Protein AF-A0A9P0K2H8-F1 (afdb_monomer_lite)

Sequence (167 aa):
MRRAATFCAGLAFNQGEPAIALEILTSAKNQNYTTVRNLKVAALAEVGRVENAIPVLKNILSEDIAGPNKHTFNKEVIERVKNAITELDNAEIALEFNRIEQQLQNEGHIIDSTLDEQLCSEIQKPPIMNNRQGQMTRFRRPQQFQTRRFPSKGYGSRERPGLDELV

Organism: Acanthoscelides obtectus (NCBI:txid200917)

InterPro domains:
  IPR034629 Pentatricopeptide repeat-containing protein 2, mitochondrial [PTHR14700] (1-144)

Radius of gyration: 25.83 Å; chains: 1; bounding box: 76×51×43 Å

Structure (mmCIF, N/CA/C/O backbone):
data_AF-A0A9P0K2H8-F1
#
_entry.id   AF-A0A9P0K2H8-F1
#
loop_
_atom_site.group_PDB
_atom_site.id
_atom_site.type_symbol
_atom_site.label_atom_id
_atom_site.label_alt_id
_atom_site.label_comp_id
_atom_site.label_asym_id
_atom_site.label_entity_id
_atom_site.label_seq_id
_atom_site.pdbx_PDB_ins_code
_atom_site.Cartn_x
_atom_site.Cartn_y
_atom_site.Cartn_z
_atom_site.occupancy
_atom_site.B_iso_or_equiv
_atom_site.auth_seq_id
_atom_site.auth_comp_id
_atom_site.auth_asym_id
_atom_site.auth_atom_id
_atom_site.pdbx_PDB_model_num
ATOM 1 N N . MET A 1 1 ? 16.201 -7.721 -8.486 1.00 74.50 1 MET A N 1
ATOM 2 C CA . MET A 1 1 ? 15.348 -8.452 -7.521 1.00 74.50 1 MET A CA 1
ATOM 3 C C . MET A 1 1 ? 14.146 -7.665 -7.007 1.00 74.50 1 MET A C 1
ATOM 5 O O . MET A 1 1 ? 13.087 -8.266 -6.957 1.00 74.50 1 MET A O 1
ATOM 9 N N . ARG A 1 2 ? 14.240 -6.356 -6.690 1.00 87.19 2 ARG A N 1
ATOM 10 C CA . ARG A 1 2 ? 13.088 -5.555 -6.204 1.00 87.19 2 ARG A CA 1
ATOM 11 C C . ARG A 1 2 ? 11.796 -5.771 -7.009 1.00 87.19 2 ARG A C 1
ATOM 13 O O . ARG A 1 2 ? 10.823 -6.223 -6.434 1.00 87.19 2 ARG A O 1
ATOM 20 N N . ARG A 1 3 ? 11.798 -5.464 -8.318 1.00 88.88 3 ARG A N 1
ATOM 21 C CA . ARG A 1 3 ? 10.601 -5.560 -9.184 1.00 88.88 3 ARG A CA 1
ATOM 22 C C . ARG A 1 3 ? 9.957 -6.948 -9.133 1.00 88.88 3 ARG A C 1
ATOM 24 O O . ARG A 1 3 ? 8.758 -7.023 -8.934 1.00 88.88 3 ARG A O 1
ATOM 31 N N . ALA A 1 4 ? 10.751 -8.014 -9.243 1.00 91.31 4 ALA A N 1
ATOM 32 C CA . ALA A 1 4 ? 10.249 -9.386 -9.194 1.00 91.31 4 ALA A CA 1
ATOM 33 C C . ALA A 1 4 ? 9.591 -9.722 -7.845 1.00 91.31 4 ALA A C 1
ATOM 35 O O . ALA A 1 4 ? 8.492 -10.260 -7.825 1.00 91.31 4 ALA A O 1
ATOM 36 N N . ALA A 1 5 ? 10.224 -9.349 -6.726 1.00 93.25 5 ALA A N 1
ATOM 37 C CA . ALA A 1 5 ? 9.663 -9.582 -5.395 1.00 93.25 5 ALA A CA 1
ATOM 38 C C . ALA A 1 5 ? 8.367 -8.787 -5.170 1.00 93.25 5 ALA A C 1
ATOM 40 O O . ALA A 1 5 ? 7.384 -9.343 -4.699 1.00 93.25 5 ALA A O 1
ATOM 41 N N . THR A 1 6 ? 8.337 -7.505 -5.554 1.00 94.00 6 THR A N 1
ATOM 42 C CA . THR A 1 6 ? 7.125 -6.679 -5.427 1.00 94.00 6 THR A CA 1
ATOM 43 C C . THR A 1 6 ? 6.004 -7.171 -6.338 1.00 94.00 6 THR A C 1
ATOM 45 O O . THR A 1 6 ? 4.854 -7.157 -5.929 1.00 94.00 6 THR A O 1
ATOM 48 N N . PHE A 1 7 ? 6.326 -7.633 -7.547 1.00 95.00 7 PHE A N 1
ATOM 49 C CA . PHE A 1 7 ? 5.334 -8.198 -8.459 1.00 95.00 7 PHE A CA 1
ATOM 50 C C . PHE A 1 7 ? 4.754 -9.508 -7.914 1.00 95.00 7 PHE A C 1
ATOM 52 O O . PHE A 1 7 ? 3.544 -9.682 -7.900 1.00 95.00 7 PHE A O 1
ATOM 59 N N . CYS A 1 8 ? 5.602 -10.394 -7.384 1.00 95.38 8 CYS A N 1
ATOM 60 C CA . CYS A 1 8 ? 5.162 -11.621 -6.718 1.00 95.38 8 CYS A CA 1
ATOM 61 C C . CYS A 1 8 ? 4.270 -11.327 -5.501 1.00 95.38 8 CYS A C 1
ATOM 63 O O . CYS A 1 8 ? 3.216 -11.939 -5.359 1.00 95.38 8 CYS A O 1
ATOM 65 N N . ALA A 1 9 ? 4.641 -10.344 -4.676 1.00 96.31 9 ALA A N 1
ATOM 66 C CA . ALA A 1 9 ? 3.791 -9.881 -3.583 1.00 96.31 9 ALA A CA 1
ATOM 67 C C . ALA A 1 9 ? 2.460 -9.302 -4.091 1.00 96.31 9 ALA A C 1
ATOM 69 O O . ALA A 1 9 ? 1.424 -9.559 -3.490 1.00 96.31 9 ALA A O 1
ATOM 70 N N . GLY A 1 10 ? 2.471 -8.557 -5.202 1.00 95.81 10 GLY A N 1
ATOM 71 C CA . GLY A 1 10 ? 1.261 -8.008 -5.817 1.00 95.81 10 GLY A CA 1
ATOM 72 C C . GLY A 1 10 ? 0.315 -9.103 -6.306 1.00 95.81 10 GLY A C 1
ATOM 73 O O . GLY A 1 10 ? -0.883 -9.029 -6.067 1.00 95.81 10 GLY A O 1
ATOM 74 N N . LEU A 1 11 ? 0.853 -10.176 -6.895 1.00 96.38 11 LEU A N 1
ATOM 75 C CA . LEU A 1 11 ? 0.061 -11.351 -7.267 1.00 96.38 11 LEU A CA 1
ATOM 76 C C . LEU A 1 11 ? -0.570 -12.031 -6.048 1.00 96.38 11 LEU A C 1
ATOM 78 O O . LEU A 1 11 ? -1.751 -12.356 -6.096 1.00 96.38 11 LEU A O 1
ATOM 82 N N . ALA A 1 12 ? 0.190 -12.227 -4.966 1.00 96.44 12 ALA A N 1
ATOM 83 C CA . ALA A 1 12 ? -0.339 -12.818 -3.734 1.00 96.44 12 ALA A CA 1
ATOM 84 C C . ALA A 1 12 ? -1.449 -11.944 -3.127 1.00 96.44 12 ALA A C 1
ATOM 86 O O . ALA A 1 12 ? -2.510 -12.440 -2.759 1.00 96.44 12 ALA A O 1
ATOM 87 N N . PHE A 1 13 ? -1.235 -10.627 -3.106 1.00 96.25 13 PHE A N 1
ATOM 88 C CA . PHE A 1 13 ? -2.225 -9.656 -2.656 1.00 96.25 13 PHE A CA 1
ATOM 89 C C . PHE A 1 13 ? -3.511 -9.720 -3.498 1.00 96.25 13 PHE A C 1
ATOM 91 O O . PHE A 1 13 ? -4.600 -9.828 -2.941 1.00 96.25 13 PHE A O 1
ATOM 98 N N . ASN A 1 14 ? -3.395 -9.762 -4.829 1.00 95.06 14 ASN A N 1
ATOM 99 C CA . ASN A 1 14 ? -4.542 -9.867 -5.740 1.00 95.06 14 ASN A CA 1
ATOM 100 C C . ASN A 1 14 ? -5.271 -11.222 -5.656 1.00 95.06 14 ASN A C 1
ATOM 102 O O . ASN A 1 14 ? -6.434 -11.312 -6.038 1.00 95.06 14 ASN A O 1
ATOM 106 N N . GLN A 1 15 ? -4.619 -12.270 -5.147 1.00 96.44 15 GLN A N 1
ATOM 107 C CA . GLN A 1 15 ? -5.233 -13.578 -4.886 1.00 96.44 15 GLN A CA 1
ATOM 108 C C . GLN A 1 15 ? -5.958 -13.650 -3.531 1.00 96.44 15 GLN A C 1
ATOM 110 O O . GLN A 1 15 ? -6.485 -14.703 -3.189 1.00 96.44 15 GLN A O 1
ATOM 115 N N . GLY A 1 16 ? -6.007 -12.550 -2.771 1.00 95.25 16 GLY A N 1
ATOM 116 C CA . GLY A 1 16 ? -6.636 -12.520 -1.450 1.00 95.25 16 GLY A CA 1
ATOM 117 C C . GLY A 1 16 ? -5.737 -13.036 -0.326 1.00 95.25 16 GLY A C 1
ATOM 118 O O . GLY A 1 16 ? -6.232 -13.323 0.757 1.00 95.25 16 GLY A O 1
ATOM 119 N N . GLU A 1 17 ? -4.420 -13.111 -0.550 1.00 97.06 17 GLU A N 1
ATOM 120 C CA . GLU A 1 17 ? -3.427 -13.549 0.441 1.00 97.06 17 GLU A CA 1
ATOM 121 C C . GLU A 1 17 ? -2.503 -12.387 0.876 1.00 97.06 17 GLU A C 1
ATOM 123 O O . GLU A 1 17 ? -1.281 -12.412 0.654 1.00 97.06 17 GLU A O 1
ATOM 128 N N . PRO A 1 18 ? -3.043 -11.323 1.509 1.00 96.25 18 PRO A N 1
ATOM 129 C CA . PRO A 1 18 ? -2.274 -10.129 1.860 1.00 96.25 18 PRO A CA 1
ATOM 130 C C . PRO A 1 18 ? -1.215 -10.398 2.941 1.00 96.25 18 PRO A C 1
ATOM 132 O O . PRO A 1 18 ? -0.187 -9.721 2.977 1.00 96.25 18 PRO A O 1
ATOM 135 N N . ALA A 1 19 ? -1.406 -11.418 3.786 1.00 96.12 19 ALA A N 1
ATOM 136 C CA . ALA A 1 19 ? -0.413 -11.833 4.776 1.00 96.12 19 ALA A CA 1
ATOM 137 C C . ALA A 1 19 ? 0.863 -12.376 4.110 1.00 96.12 19 ALA A C 1
ATOM 139 O O . ALA A 1 19 ? 1.970 -11.984 4.476 1.00 96.12 19 ALA A O 1
ATOM 140 N N . ILE A 1 20 ? 0.716 -13.211 3.074 1.00 96.69 20 ILE A N 1
ATOM 141 C CA . ILE A 1 20 ? 1.847 -13.739 2.298 1.00 96.69 20 ILE A CA 1
ATOM 142 C C . ILE A 1 20 ? 2.553 -12.603 1.555 1.00 96.69 20 ILE A C 1
ATOM 144 O O . ILE A 1 20 ? 3.784 -12.529 1.552 1.00 96.69 20 ILE A O 1
ATOM 148 N N . ALA A 1 21 ? 1.785 -11.680 0.964 1.00 96.50 21 ALA A N 1
ATOM 149 C CA . ALA A 1 21 ? 2.346 -10.493 0.329 1.00 96.50 21 ALA A CA 1
ATOM 150 C C . ALA A 1 21 ? 3.228 -9.702 1.308 1.00 96.50 21 ALA A C 1
ATOM 152 O O . ALA A 1 21 ? 4.336 -9.296 0.954 1.00 96.50 21 ALA A O 1
ATOM 153 N N . LEU A 1 22 ? 2.780 -9.536 2.554 1.00 95.44 22 LEU A N 1
ATOM 154 C CA . LEU A 1 22 ? 3.525 -8.823 3.583 1.00 95.44 22 LEU A CA 1
ATOM 155 C C . LEU A 1 22 ? 4.850 -9.516 3.937 1.00 95.44 22 LEU A C 1
ATOM 157 O O . LEU A 1 22 ? 5.866 -8.828 4.013 1.00 95.44 22 LEU A O 1
ATOM 161 N N . GLU A 1 23 ? 4.877 -10.845 4.061 1.00 95.12 23 GLU A N 1
ATOM 162 C CA . GLU A 1 23 ? 6.105 -11.624 4.313 1.00 95.12 23 GLU A CA 1
ATOM 163 C C . GLU A 1 23 ? 7.131 -11.518 3.170 1.00 95.12 23 GLU A C 1
ATOM 165 O O . GLU A 1 23 ? 8.344 -11.373 3.379 1.00 95.12 23 GLU A O 1
ATOM 170 N N . ILE A 1 24 ? 6.651 -11.531 1.924 1.00 94.56 24 ILE A N 1
ATOM 171 C CA . ILE A 1 24 ? 7.508 -11.309 0.753 1.00 94.56 24 ILE A CA 1
ATOM 172 C C . ILE A 1 24 ? 8.075 -9.886 0.793 1.00 94.56 24 ILE A C 1
ATOM 174 O O . ILE A 1 24 ? 9.264 -9.668 0.531 1.00 94.56 24 ILE A O 1
ATOM 178 N N . LEU A 1 25 ? 7.230 -8.906 1.122 1.00 93.62 25 LEU A N 1
ATOM 179 C CA . LEU A 1 25 ? 7.626 -7.508 1.166 1.00 93.62 25 LEU A CA 1
ATOM 180 C C . LEU A 1 25 ? 8.621 -7.228 2.280 1.00 93.62 25 LEU A C 1
ATOM 182 O O . LEU A 1 25 ? 9.600 -6.551 1.995 1.00 93.62 25 LEU A O 1
ATOM 186 N N . THR A 1 26 ? 8.448 -7.744 3.498 1.00 90.31 26 THR A N 1
ATOM 187 C CA . THR A 1 26 ? 9.386 -7.544 4.624 1.00 90.31 26 THR A CA 1
ATOM 188 C C . THR A 1 26 ? 10.773 -8.117 4.333 1.00 90.31 26 THR A C 1
ATOM 190 O O . THR A 1 26 ? 11.777 -7.531 4.739 1.00 90.31 26 THR A O 1
ATOM 193 N N . SER A 1 27 ? 10.848 -9.184 3.538 1.00 89.50 27 SER A N 1
ATOM 194 C CA . SER A 1 27 ? 12.104 -9.796 3.089 1.00 89.50 27 SER A CA 1
ATOM 195 C C . SER A 1 27 ? 12.846 -8.979 2.014 1.00 89.50 27 SER A C 1
ATOM 197 O O . SER A 1 27 ? 14.016 -9.239 1.709 1.00 89.50 27 SER A O 1
ATOM 199 N N . ALA A 1 28 ? 12.205 -7.972 1.408 1.00 87.81 28 ALA A N 1
ATOM 200 C CA . ALA A 1 28 ? 12.824 -7.150 0.374 1.00 87.81 28 ALA A CA 1
ATOM 201 C C . ALA A 1 28 ? 13.831 -6.140 0.962 1.00 87.81 28 ALA A C 1
ATOM 203 O O . ALA A 1 28 ? 13.532 -5.381 1.877 1.00 87.81 28 ALA A O 1
ATOM 204 N N . LYS A 1 29 ? 15.022 -6.018 0.360 1.00 85.12 29 LYS A N 1
ATOM 205 C CA . LYS A 1 29 ? 16.048 -5.042 0.801 1.00 85.12 29 LYS A CA 1
ATOM 206 C C . LYS A 1 29 ? 15.642 -3.570 0.616 1.00 85.12 29 LYS A C 1
ATOM 208 O O . LYS A 1 29 ? 16.215 -2.682 1.231 1.00 85.12 29 LYS A O 1
ATOM 213 N N . ASN A 1 30 ? 14.667 -3.306 -0.250 1.00 84.06 30 ASN A N 1
ATOM 214 C CA . ASN A 1 30 ? 14.382 -1.983 -0.800 1.00 84.06 30 ASN A CA 1
ATOM 215 C C . ASN A 1 30 ? 12.990 -1.481 -0.369 1.00 84.06 30 ASN A C 1
ATOM 217 O O . ASN A 1 30 ? 12.148 -1.189 -1.219 1.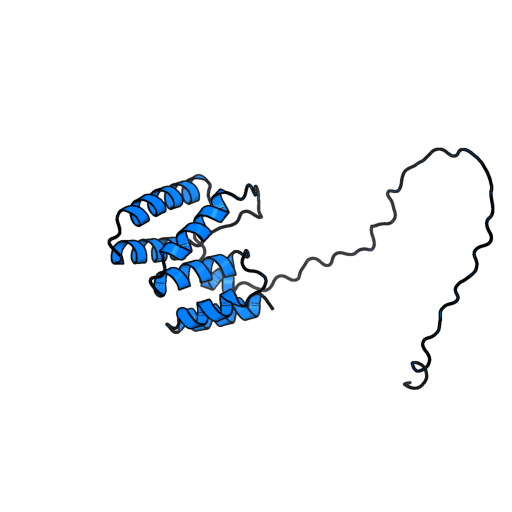00 84.06 30 ASN A O 1
ATOM 221 N N . GLN A 1 31 ? 12.764 -1.392 0.945 1.00 87.25 31 GLN A N 1
ATOM 222 C CA . GLN A 1 31 ? 11.464 -1.074 1.565 1.00 87.25 31 GLN A CA 1
ATOM 223 C C . GLN A 1 31 ? 10.892 0.295 1.162 1.00 87.25 31 GLN A C 1
ATOM 225 O O . GLN A 1 31 ? 9.680 0.460 1.073 1.00 87.25 31 GLN A O 1
ATOM 230 N N . ASN A 1 32 ? 11.759 1.268 0.871 1.00 87.12 32 ASN A N 1
ATOM 231 C CA . ASN A 1 32 ? 11.344 2.661 0.674 1.00 87.12 32 ASN A CA 1
ATOM 232 C C . ASN A 1 32 ? 10.864 2.979 -0.750 1.00 87.12 32 ASN A C 1
ATOM 234 O O . ASN A 1 32 ? 10.373 4.083 -0.990 1.00 87.12 32 ASN A O 1
ATOM 238 N N . TYR A 1 33 ? 10.991 2.045 -1.698 1.00 90.31 33 TYR A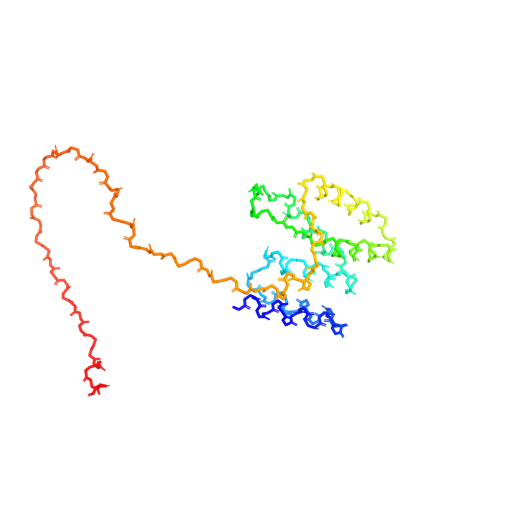 N 1
ATOM 239 C CA . TYR A 1 33 ? 10.515 2.258 -3.067 1.00 90.31 33 TYR A CA 1
ATOM 240 C C . TYR A 1 33 ? 8.997 2.427 -3.095 1.00 90.31 33 TYR A C 1
ATOM 242 O O . TYR A 1 33 ? 8.293 1.649 -2.461 1.00 90.31 33 TYR A O 1
ATOM 250 N N . THR A 1 34 ? 8.502 3.364 -3.908 1.00 91.62 34 THR A N 1
ATOM 251 C CA . THR A 1 34 ? 7.074 3.702 -4.032 1.00 91.62 34 THR A CA 1
ATOM 252 C C . THR A 1 34 ? 6.180 2.467 -4.143 1.00 91.62 34 THR A C 1
ATOM 254 O O . THR A 1 34 ? 5.307 2.281 -3.306 1.00 91.62 34 THR A O 1
ATOM 257 N N . THR A 1 35 ? 6.451 1.556 -5.084 1.00 93.12 35 THR A N 1
ATOM 258 C CA . THR A 1 35 ? 5.626 0.348 -5.281 1.00 93.12 35 THR A CA 1
ATOM 259 C C . THR A 1 35 ? 5.664 -0.616 -4.091 1.00 93.12 35 THR A C 1
ATOM 261 O O . THR A 1 35 ? 4.672 -1.264 -3.790 1.00 93.12 35 THR A O 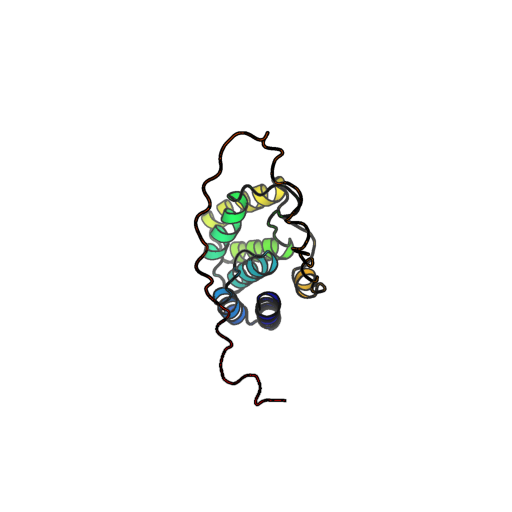1
ATOM 264 N N . VAL A 1 36 ? 6.812 -0.725 -3.411 1.00 94.81 36 VAL A N 1
ATOM 265 C CA . VAL A 1 36 ? 6.979 -1.589 -2.227 1.00 94.81 36 VAL A CA 1
ATOM 266 C C . VAL A 1 36 ? 6.215 -1.002 -1.047 1.00 94.81 36 VAL A C 1
ATOM 268 O O . VAL A 1 36 ? 5.475 -1.714 -0.377 1.00 94.81 36 VAL A O 1
ATOM 271 N N . ARG A 1 37 ? 6.364 0.306 -0.828 1.00 94.31 37 ARG A N 1
ATOM 272 C CA . ARG A 1 37 ? 5.718 1.052 0.250 1.00 94.31 37 ARG A CA 1
ATOM 273 C C . ARG A 1 37 ? 4.196 1.048 0.097 1.00 94.31 37 ARG A C 1
ATOM 275 O O . ARG A 1 37 ? 3.507 0.729 1.058 1.00 94.31 37 ARG A O 1
ATOM 282 N N . ASN A 1 38 ? 3.692 1.330 -1.106 1.00 95.69 38 ASN A N 1
ATOM 283 C CA . ASN A 1 38 ? 2.261 1.301 -1.419 1.00 95.69 38 ASN A CA 1
ATOM 284 C C . ASN A 1 38 ? 1.652 -0.078 -1.172 1.00 95.69 38 ASN A C 1
ATOM 286 O O . ASN A 1 38 ? 0.698 -0.197 -0.410 1.00 95.69 38 ASN A O 1
ATOM 290 N N . LEU A 1 39 ? 2.253 -1.129 -1.739 1.00 96.12 39 LEU A N 1
ATOM 291 C CA . LEU A 1 39 ? 1.746 -2.487 -1.563 1.00 96.12 39 LEU A CA 1
ATOM 292 C C . LEU A 1 39 ? 1.827 -2.947 -0.098 1.00 96.12 39 LEU A C 1
ATOM 294 O O . LEU A 1 39 ? 0.931 -3.632 0.378 1.00 96.12 39 LEU A O 1
ATOM 298 N N . LYS A 1 40 ? 2.859 -2.530 0.646 1.00 95.56 40 LYS A N 1
ATOM 299 C CA . LYS A 1 40 ? 2.984 -2.831 2.079 1.00 95.56 40 LYS A CA 1
ATOM 300 C C . LYS A 1 40 ? 1.876 -2.176 2.898 1.00 95.56 40 LYS A C 1
ATOM 302 O O . LYS A 1 40 ? 1.313 -2.826 3.769 1.00 95.56 40 LYS A O 1
ATOM 307 N N . VAL A 1 41 ? 1.581 -0.905 2.634 1.00 96.50 41 VAL A N 1
ATOM 308 C CA . VAL A 1 41 ? 0.499 -0.175 3.308 1.00 96.50 41 VAL A CA 1
ATOM 309 C C . VAL A 1 41 ? -0.857 -0.803 2.981 1.00 96.50 41 VAL A C 1
ATOM 311 O O . VAL A 1 41 ? -1.638 -1.044 3.897 1.00 96.50 41 VAL A O 1
ATOM 314 N N . ALA A 1 42 ? -1.097 -1.158 1.716 1.00 96.56 42 ALA A N 1
ATOM 315 C CA . ALA A 1 42 ? -2.309 -1.866 1.308 1.00 96.56 42 ALA A CA 1
ATOM 316 C C . ALA A 1 42 ? -2.445 -3.230 2.011 1.00 96.56 42 ALA A C 1
ATOM 318 O O . ALA A 1 42 ? -3.488 -3.526 2.582 1.00 96.56 42 ALA A O 1
ATOM 319 N N . ALA A 1 43 ? -1.374 -4.029 2.055 1.00 96.62 43 ALA A N 1
ATOM 320 C CA . ALA A 1 43 ? -1.357 -5.316 2.755 1.00 96.62 43 ALA A CA 1
ATOM 321 C C . ALA A 1 43 ? -1.582 -5.176 4.267 1.00 96.62 43 ALA A C 1
ATOM 323 O O . ALA A 1 43 ? -2.302 -5.975 4.858 1.00 96.62 43 ALA A O 1
ATOM 324 N N . LEU A 1 44 ? -1.004 -4.154 4.904 1.00 96.06 44 LEU A N 1
ATOM 325 C CA . LEU A 1 44 ? -1.239 -3.870 6.321 1.00 96.06 44 LEU A CA 1
ATOM 326 C C . LEU A 1 44 ? -2.702 -3.528 6.609 1.00 96.06 44 LEU A C 1
ATOM 328 O O . LEU A 1 44 ? -3.211 -3.940 7.651 1.00 96.06 44 LEU A O 1
ATOM 332 N N . ALA A 1 45 ? -3.360 -2.805 5.700 1.00 95.69 45 ALA A N 1
ATOM 333 C CA . ALA A 1 45 ? -4.775 -2.484 5.821 1.00 95.69 45 ALA A CA 1
ATOM 334 C C . ALA A 1 45 ? -5.655 -3.741 5.724 1.00 95.69 45 ALA A C 1
ATOM 336 O O . ALA A 1 45 ? -6.435 -3.990 6.635 1.00 95.69 45 ALA A O 1
ATOM 337 N N . GLU A 1 46 ? -5.456 -4.578 4.701 1.00 94.94 46 GLU A N 1
ATOM 338 C CA . GLU A 1 46 ? -6.248 -5.807 4.488 1.00 94.94 46 GLU A CA 1
ATOM 339 C C . GLU A 1 46 ? -6.061 -6.855 5.602 1.00 94.94 46 GLU A C 1
ATOM 341 O O . GLU A 1 46 ? -6.971 -7.612 5.919 1.00 94.94 46 GLU A O 1
ATOM 346 N N . VAL A 1 47 ? -4.885 -6.909 6.239 1.00 94.62 47 VAL A N 1
ATOM 347 C CA . VAL A 1 47 ? -4.619 -7.822 7.373 1.00 94.62 47 VAL A CA 1
ATOM 348 C C . VAL A 1 47 ? -5.171 -7.263 8.701 1.00 94.62 47 VAL A C 1
ATOM 350 O O . VAL A 1 47 ? -5.043 -7.899 9.747 1.00 94.62 47 VAL A O 1
ATOM 353 N N . GLY A 1 48 ? -5.763 -6.063 8.700 1.00 92.25 48 GLY A N 1
ATOM 354 C CA . GLY A 1 48 ? -6.293 -5.413 9.904 1.00 92.25 48 GLY A CA 1
ATOM 355 C C . GLY A 1 48 ? -5.213 -4.841 10.829 1.00 92.25 48 GLY A C 1
ATOM 356 O O . GLY A 1 48 ? -5.457 -4.584 12.003 1.00 92.25 48 GLY A O 1
ATOM 357 N N . ARG A 1 49 ? -3.992 -4.631 10.324 1.00 93.12 49 ARG A N 1
ATOM 358 C CA . ARG A 1 49 ? -2.849 -4.075 11.074 1.00 93.12 49 ARG A CA 1
ATOM 359 C C . ARG A 1 49 ? -2.598 -2.613 10.709 1.00 93.12 49 ARG A C 1
ATOM 361 O O . ARG A 1 49 ? -1.452 -2.211 10.485 1.00 93.12 49 ARG A O 1
ATOM 368 N N . VAL A 1 50 ? -3.663 -1.816 10.648 1.00 94.62 50 VAL A N 1
ATOM 369 C CA . VAL A 1 50 ? -3.616 -0.431 10.152 1.00 94.62 50 VAL A CA 1
ATOM 370 C C . VAL A 1 50 ? -2.737 0.482 11.012 1.00 94.62 50 VAL A C 1
ATOM 372 O O . VAL A 1 50 ? -2.068 1.368 10.487 1.00 94.62 50 VAL A O 1
ATOM 375 N N . GLU A 1 51 ? -2.636 0.212 12.312 1.00 93.56 51 GLU A N 1
ATOM 376 C CA . GLU A 1 51 ? -1.723 0.907 13.232 1.00 93.56 51 GLU A CA 1
ATOM 377 C C . GLU A 1 51 ? -0.278 0.932 12.719 1.00 93.56 51 GLU A C 1
ATOM 379 O O . GLU A 1 51 ? 0.411 1.945 12.806 1.00 93.56 51 GLU A O 1
ATOM 384 N N . ASN A 1 52 ? 0.170 -0.162 12.097 1.00 94.31 52 ASN A N 1
ATOM 385 C CA . ASN A 1 52 ? 1.518 -0.265 11.542 1.00 94.31 52 ASN A CA 1
ATOM 386 C C . ASN A 1 52 ? 1.670 0.472 10.201 1.00 94.31 52 ASN A C 1
ATOM 388 O O . ASN A 1 52 ? 2.796 0.706 9.758 1.00 94.31 52 ASN A O 1
ATOM 392 N N . ALA A 1 53 ? 0.568 0.835 9.539 1.00 94.94 53 ALA A N 1
ATOM 393 C CA . ALA A 1 53 ? 0.592 1.636 8.320 1.00 94.94 53 ALA A CA 1
ATOM 394 C C . ALA A 1 53 ? 0.823 3.125 8.626 1.00 94.94 53 ALA A C 1
ATOM 396 O O . ALA A 1 53 ? 1.520 3.799 7.867 1.00 94.94 53 ALA A O 1
ATOM 397 N N . ILE A 1 54 ? 0.321 3.627 9.760 1.00 94.44 54 ILE A N 1
ATOM 398 C CA . ILE A 1 54 ? 0.429 5.041 10.154 1.00 94.44 54 ILE A CA 1
ATOM 399 C C . ILE A 1 54 ? 1.888 5.544 10.189 1.00 94.44 54 ILE A C 1
ATOM 401 O O . ILE A 1 54 ? 2.172 6.561 9.547 1.00 94.44 54 ILE A O 1
ATOM 405 N N . PRO A 1 55 ? 2.857 4.854 10.830 1.00 93.88 55 PRO A N 1
ATOM 406 C CA . PRO A 1 55 ? 4.261 5.268 10.796 1.00 93.88 55 PRO A CA 1
ATOM 407 C C . PRO A 1 55 ? 4.846 5.323 9.381 1.00 93.88 55 PRO A C 1
ATOM 409 O O . PRO A 1 55 ? 5.674 6.184 9.088 1.00 93.88 55 PRO A O 1
ATOM 412 N N . VAL A 1 56 ? 4.410 4.431 8.484 1.00 93.75 56 VAL A N 1
ATOM 413 C CA . VAL A 1 56 ? 4.885 4.396 7.092 1.00 93.75 56 VAL A CA 1
ATOM 414 C C . VAL A 1 56 ? 4.398 5.622 6.318 1.00 93.75 56 VAL A C 1
ATOM 416 O O . VAL A 1 56 ? 5.169 6.190 5.541 1.00 93.75 56 VAL A O 1
ATOM 419 N N . LEU A 1 57 ? 3.150 6.046 6.552 1.00 94.00 57 LEU A N 1
ATOM 420 C CA . LEU A 1 57 ? 2.587 7.267 5.972 1.00 94.00 57 LEU A CA 1
ATOM 421 C C . LEU A 1 57 ? 3.311 8.515 6.504 1.00 94.00 57 LEU A C 1
ATOM 423 O O . LEU A 1 57 ? 3.769 9.345 5.720 1.00 94.00 57 LEU A O 1
ATOM 427 N N . LYS A 1 58 ? 3.493 8.610 7.828 1.00 93.19 58 LYS A N 1
ATOM 428 C CA . LYS A 1 58 ? 4.188 9.733 8.483 1.00 93.19 58 LYS A CA 1
ATOM 429 C C . LYS A 1 58 ? 5.636 9.899 8.035 1.00 93.19 58 LYS A C 1
ATOM 431 O O . LYS A 1 58 ? 6.112 11.027 7.926 1.00 93.19 58 LYS A O 1
ATOM 436 N N . ASN A 1 59 ? 6.335 8.793 7.777 1.00 91.56 59 ASN A N 1
ATOM 437 C CA . ASN A 1 59 ? 7.729 8.849 7.349 1.00 91.56 59 ASN A CA 1
ATOM 438 C C . ASN A 1 59 ? 7.896 9.635 6.035 1.00 91.56 59 ASN A C 1
ATOM 440 O O . ASN A 1 59 ? 8.898 10.316 5.875 1.00 91.56 59 ASN A O 1
ATOM 444 N N . ILE A 1 60 ? 6.908 9.612 5.126 1.00 90.12 60 ILE A N 1
ATOM 445 C CA . ILE A 1 60 ? 6.969 10.419 3.893 1.00 90.12 60 ILE A CA 1
ATOM 446 C C . ILE A 1 60 ? 6.901 11.913 4.190 1.00 90.12 60 ILE A C 1
ATOM 448 O O . ILE A 1 60 ? 7.676 12.668 3.622 1.00 90.12 60 ILE A O 1
ATOM 452 N N . LEU A 1 61 ? 6.011 12.322 5.093 1.00 88.38 61 LEU A N 1
ATOM 453 C CA . LEU A 1 61 ? 5.852 13.730 5.474 1.00 88.38 61 LEU A CA 1
ATOM 454 C C . LEU A 1 61 ? 7.093 14.283 6.195 1.00 88.38 61 LEU A C 1
ATOM 456 O O . LEU A 1 61 ? 7.300 15.488 6.260 1.00 88.38 61 LEU A O 1
ATOM 460 N N . SER A 1 62 ? 7.919 13.400 6.761 1.00 85.00 62 SER A N 1
ATOM 461 C CA . SER A 1 62 ? 9.176 13.774 7.423 1.00 85.00 62 SER A CA 1
ATOM 462 C C . SER A 1 62 ? 10.359 13.858 6.447 1.00 85.00 62 SER A C 1
ATOM 464 O O . SER A 1 62 ? 11.389 14.445 6.774 1.00 85.00 62 SER A O 1
ATOM 466 N N . GLU A 1 63 ? 10.241 13.240 5.269 1.00 82.12 63 GLU A N 1
ATOM 467 C CA . GLU A 1 63 ? 11.282 13.199 4.244 1.00 82.12 63 GLU A CA 1
ATOM 468 C C . GLU A 1 63 ? 11.180 14.458 3.362 1.00 82.12 63 GLU A C 1
ATOM 470 O O . GLU A 1 63 ? 10.359 14.525 2.449 1.00 82.12 63 GLU A O 1
ATOM 475 N N . ASP A 1 64 ? 12.043 15.454 3.602 1.00 71.44 64 ASP A N 1
ATOM 476 C CA . ASP A 1 64 ? 12.122 16.682 2.791 1.00 71.44 64 ASP A CA 1
ATOM 477 C C . ASP A 1 64 ? 12.795 16.410 1.430 1.00 71.44 64 ASP A C 1
ATOM 479 O O . ASP A 1 64 ? 13.974 16.692 1.197 1.00 71.44 64 ASP A O 1
ATOM 483 N N . ILE A 1 65 ? 12.052 15.753 0.536 1.00 75.00 65 ILE A N 1
ATOM 484 C CA . ILE A 1 65 ? 12.493 15.397 -0.816 1.00 75.00 65 ILE A CA 1
ATOM 485 C C . ILE A 1 65 ? 11.638 16.162 -1.824 1.00 75.00 65 ILE A C 1
ATOM 487 O O . ILE A 1 65 ? 10.549 15.737 -2.217 1.00 75.00 65 ILE A O 1
ATOM 491 N N . ALA A 1 66 ? 12.165 17.296 -2.280 1.00 69.75 66 ALA A N 1
ATOM 492 C CA . ALA A 1 66 ? 11.550 18.101 -3.326 1.00 69.75 66 ALA A CA 1
ATOM 493 C C . ALA A 1 66 ? 11.779 17.520 -4.739 1.00 69.75 66 ALA A C 1
ATOM 495 O O . ALA A 1 66 ? 12.782 16.860 -5.029 1.00 69.75 66 ALA A O 1
ATOM 496 N N . GLY A 1 67 ? 10.865 17.837 -5.661 1.00 71.38 67 GLY A N 1
ATOM 497 C CA . GLY A 1 67 ? 11.020 17.572 -7.095 1.00 71.38 67 GLY A CA 1
ATOM 498 C C . GLY A 1 67 ? 10.536 16.185 -7.562 1.00 71.38 67 GLY A C 1
ATOM 499 O O . GLY A 1 67 ? 9.657 15.592 -6.941 1.00 71.38 67 GLY A O 1
ATOM 500 N N . PRO A 1 68 ? 11.065 15.651 -8.682 1.00 68.00 68 PRO A N 1
ATOM 501 C CA . PRO A 1 68 ? 10.515 14.466 -9.360 1.00 68.00 68 PRO A CA 1
ATOM 502 C C . PRO A 1 68 ? 10.709 13.147 -8.596 1.00 68.00 68 PRO A C 1
ATOM 504 O O . PRO A 1 68 ? 10.113 12.138 -8.958 1.00 68.00 68 PRO A O 1
ATOM 507 N N . ASN A 1 69 ? 11.536 13.145 -7.546 1.00 73.25 69 ASN A N 1
ATOM 508 C CA . ASN A 1 69 ? 11.813 11.970 -6.713 1.00 73.25 69 ASN A CA 1
ATOM 509 C C . ASN A 1 69 ? 10.945 11.907 -5.454 1.00 73.25 69 ASN A C 1
ATOM 511 O O . ASN A 1 69 ? 11.206 11.095 -4.564 1.00 73.25 69 ASN A O 1
ATOM 515 N N . LYS A 1 70 ? 9.938 12.773 -5.366 1.00 85.69 70 LYS A N 1
ATOM 516 C CA . LYS A 1 70 ? 9.008 12.804 -4.253 1.00 85.69 70 LYS A CA 1
ATOM 517 C C . LYS A 1 70 ? 8.348 11.441 -4.060 1.00 85.69 70 LYS A C 1
ATOM 519 O O . LYS A 1 70 ? 7.886 10.812 -5.012 1.00 85.69 70 LYS A O 1
ATOM 524 N N . HIS A 1 71 ? 8.308 10.977 -2.818 1.00 90.62 71 HIS A N 1
ATOM 525 C CA . HIS A 1 71 ? 7.640 9.726 -2.489 1.00 90.62 71 HIS A CA 1
ATOM 526 C C . HIS A 1 71 ? 6.133 9.905 -2.523 1.00 90.62 71 HIS A C 1
ATOM 528 O O . HIS A 1 71 ? 5.626 10.907 -2.042 1.00 90.62 71 HIS A O 1
ATOM 534 N N . THR A 1 72 ? 5.407 8.946 -3.078 1.00 93.00 72 THR A N 1
ATOM 535 C CA . THR A 1 72 ? 3.969 9.096 -3.290 1.00 93.00 72 THR A CA 1
ATOM 536 C C . THR A 1 72 ? 3.196 7.847 -2.913 1.00 93.00 72 THR A C 1
ATOM 538 O O . THR A 1 72 ? 3.746 6.744 -2.845 1.00 93.00 72 THR A O 1
ATOM 541 N N . PHE A 1 73 ? 1.905 8.030 -2.671 1.00 95.62 73 PHE A N 1
ATOM 542 C CA . PHE A 1 73 ? 0.936 6.967 -2.499 1.00 95.62 73 PHE A CA 1
ATOM 543 C C . PHE A 1 73 ? -0.092 6.991 -3.627 1.00 95.62 73 PHE A C 1
ATOM 545 O O . PHE A 1 73 ? -0.500 8.052 -4.099 1.00 95.62 73 PHE A O 1
ATOM 552 N N . ASN A 1 74 ? -0.506 5.808 -4.060 1.00 95.50 74 ASN A N 1
ATOM 553 C CA . ASN A 1 74 ? -1.643 5.635 -4.945 1.00 95.50 74 ASN A CA 1
ATOM 554 C C . ASN A 1 74 ? -2.922 5.970 -4.176 1.00 95.50 74 ASN A C 1
ATOM 556 O O . ASN A 1 74 ? -3.088 5.551 -3.027 1.00 95.50 74 ASN A O 1
ATOM 560 N N . LYS A 1 75 ? -3.844 6.687 -4.817 1.00 95.81 75 LYS A N 1
ATOM 561 C CA . LYS A 1 75 ? -5.121 7.073 -4.210 1.00 95.81 75 LYS A CA 1
ATOM 562 C C . LYS A 1 75 ? -5.897 5.873 -3.659 1.00 95.81 75 LYS A C 1
ATOM 564 O O . LYS A 1 75 ? -6.331 5.905 -2.513 1.00 95.81 75 LYS A O 1
ATOM 569 N N . GLU A 1 76 ? -5.959 4.782 -4.421 1.00 95.25 76 GLU A N 1
ATOM 570 C CA . GLU A 1 76 ? -6.632 3.545 -3.998 1.00 95.25 76 GLU A CA 1
ATOM 571 C C . GLU A 1 76 ? -6.045 2.938 -2.711 1.00 95.25 76 GLU A C 1
ATOM 573 O O . GLU A 1 76 ? -6.760 2.306 -1.940 1.00 95.25 76 GLU A O 1
ATOM 578 N N . VAL A 1 77 ? -4.750 3.135 -2.440 1.00 96.19 77 VAL A N 1
ATOM 579 C CA . VAL A 1 77 ? -4.103 2.609 -1.230 1.00 96.19 77 VAL A CA 1
ATOM 580 C C . VAL A 1 77 ? -4.540 3.414 -0.012 1.00 96.19 77 VAL A C 1
ATOM 582 O O . VAL A 1 77 ? -4.841 2.833 1.028 1.00 96.19 77 VAL A O 1
ATOM 585 N N . ILE A 1 78 ? -4.621 4.740 -0.143 1.00 96.69 78 ILE A N 1
ATOM 586 C CA . ILE A 1 78 ? -5.116 5.626 0.919 1.00 96.69 78 ILE A CA 1
ATOM 587 C C . ILE A 1 78 ? -6.588 5.325 1.223 1.00 96.69 78 ILE A C 1
ATOM 589 O O . ILE A 1 78 ? -6.959 5.213 2.390 1.00 96.69 78 ILE A O 1
ATOM 593 N N . GLU A 1 79 ? -7.406 5.112 0.191 1.00 95.62 79 GLU A N 1
ATOM 594 C CA . GLU A 1 79 ? -8.817 4.739 0.347 1.00 95.62 79 GLU A CA 1
ATOM 595 C C . GLU A 1 79 ? -8.985 3.390 1.064 1.00 95.62 79 GLU A C 1
ATOM 597 O O . GLU A 1 79 ? -9.796 3.282 1.982 1.00 95.62 79 GLU A O 1
ATOM 602 N N . ARG A 1 80 ? -8.172 2.376 0.735 1.00 95.25 80 ARG A N 1
ATOM 603 C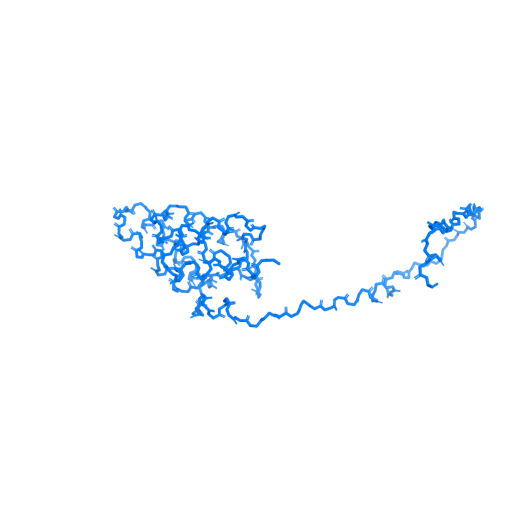 CA . ARG A 1 80 ? -8.182 1.092 1.461 1.00 95.25 80 ARG A CA 1
ATOM 604 C C . ARG A 1 80 ? -7.835 1.249 2.937 1.00 95.25 80 ARG A C 1
ATOM 606 O O . ARG A 1 80 ? -8.504 0.667 3.785 1.00 95.25 80 ARG A O 1
ATOM 613 N N . VAL A 1 81 ? -6.812 2.046 3.258 1.00 96.25 81 VAL A N 1
ATOM 614 C CA . VAL A 1 81 ? -6.440 2.323 4.656 1.00 96.25 81 VAL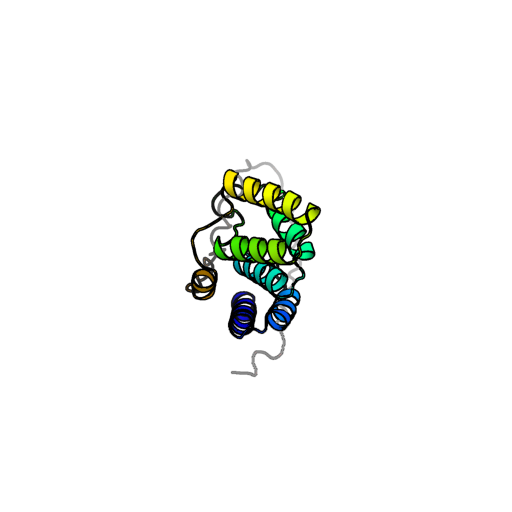 A CA 1
ATOM 615 C C . VAL A 1 81 ? -7.592 3.007 5.385 1.00 96.25 81 VAL A C 1
ATOM 617 O O . VAL A 1 81 ? -7.921 2.619 6.501 1.00 96.25 81 VAL A O 1
ATOM 620 N N . LYS A 1 82 ? -8.240 3.983 4.745 1.00 95.50 82 LYS A N 1
ATOM 621 C CA . LYS A 1 82 ? -9.398 4.683 5.303 1.00 95.50 82 LYS A CA 1
ATOM 622 C C . LYS A 1 82 ? -10.536 3.722 5.637 1.00 95.50 82 LYS A C 1
ATOM 624 O O . LYS A 1 82 ? -11.051 3.775 6.750 1.00 95.50 82 LYS A O 1
ATOM 629 N N . ASN A 1 83 ? -10.868 2.814 4.720 1.00 95.19 83 ASN A N 1
ATOM 630 C CA . ASN A 1 83 ? -11.900 1.801 4.938 1.00 95.19 83 ASN A CA 1
ATOM 631 C C . ASN A 1 83 ? -11.540 0.881 6.116 1.00 95.19 83 ASN A C 1
ATOM 633 O O . ASN A 1 83 ? -12.342 0.704 7.032 1.00 95.19 83 ASN A O 1
ATOM 637 N N . ALA A 1 84 ? -10.300 0.392 6.171 1.00 94.75 84 ALA A N 1
ATOM 638 C CA . ALA A 1 84 ? -9.847 -0.463 7.266 1.00 94.75 84 ALA A CA 1
ATOM 639 C C . ALA A 1 84 ? -9.877 0.250 8.638 1.00 94.75 84 ALA A C 1
ATOM 641 O O . ALA A 1 84 ? -10.144 -0.372 9.662 1.00 94.75 84 ALA A O 1
ATOM 642 N N . ILE A 1 85 ? -9.649 1.568 8.683 1.00 94.69 85 ILE A N 1
ATOM 643 C CA . ILE A 1 85 ? -9.785 2.364 9.915 1.00 94.69 85 ILE A CA 1
ATOM 644 C C . ILE A 1 85 ? -11.248 2.505 10.327 1.00 94.69 85 ILE A C 1
ATOM 646 O O . ILE A 1 85 ? -11.550 2.424 11.516 1.00 94.69 85 ILE A O 1
ATOM 650 N N . THR A 1 86 ? -12.154 2.714 9.366 1.00 92.06 86 THR A N 1
ATOM 651 C CA . THR A 1 86 ? -13.589 2.797 9.670 1.00 92.06 86 THR A CA 1
ATOM 652 C C . THR A 1 86 ? -14.140 1.485 10.221 1.00 92.06 86 THR A C 1
ATOM 654 O O . THR A 1 86 ? -15.021 1.517 11.071 1.00 92.06 86 THR A O 1
ATOM 657 N N . GLU A 1 87 ? -13.588 0.345 9.799 1.00 91.94 87 GLU A N 1
ATOM 658 C CA . GLU A 1 87 ? -13.958 -0.977 10.318 1.00 91.94 87 GLU A CA 1
ATOM 659 C C . GLU A 1 87 ? -13.422 -1.243 11.734 1.00 91.94 87 GLU A C 1
ATOM 661 O O . GLU A 1 87 ? -14.068 -1.942 12.511 1.00 91.94 87 GLU A O 1
ATOM 666 N N . LEU A 1 88 ? -12.262 -0.678 12.088 1.00 89.12 88 LEU A N 1
ATOM 667 C CA . LEU A 1 88 ? -11.635 -0.851 13.405 1.00 89.12 88 LEU A CA 1
ATOM 668 C C . LEU A 1 88 ? -12.355 -0.072 14.529 1.00 89.12 88 LEU A C 1
ATOM 670 O O . LEU A 1 88 ? -12.132 -0.359 15.702 1.00 89.12 88 LEU A O 1
ATOM 674 N N . ASP A 1 89 ? -13.176 0.926 14.177 1.00 87.75 89 ASP A N 1
ATOM 675 C CA . ASP A 1 89 ? -13.919 1.817 15.091 1.00 87.75 89 ASP A CA 1
ATOM 676 C C . ASP A 1 89 ? -13.052 2.470 16.193 1.00 87.75 89 ASP A C 1
ATOM 678 O O . ASP A 1 89 ? -13.473 2.697 17.327 1.00 87.75 89 ASP A O 1
ATOM 682 N N . ASN A 1 90 ? -11.793 2.785 15.864 1.00 92.12 90 ASN A N 1
ATOM 683 C CA . ASN A 1 90 ? -10.876 3.469 16.774 1.00 92.12 90 ASN A CA 1
ATOM 684 C C . ASN A 1 90 ? -10.760 4.961 16.423 1.00 92.12 90 ASN A C 1
ATOM 686 O O . ASN A 1 90 ? -10.089 5.353 15.462 1.00 92.12 90 ASN A O 1
ATOM 690 N N . ALA A 1 91 ? -11.385 5.805 17.248 1.00 91.56 91 ALA A N 1
ATOM 691 C CA . ALA A 1 91 ? -11.444 7.250 17.047 1.00 91.56 91 ALA A CA 1
ATOM 692 C C . ALA A 1 91 ? -10.067 7.941 17.051 1.00 91.56 91 ALA A C 1
ATOM 694 O O . ALA A 1 91 ? -9.876 8.922 16.327 1.00 91.56 91 ALA A O 1
ATOM 695 N N . GLU A 1 92 ? -9.102 7.448 17.834 1.00 93.00 92 GLU A N 1
ATOM 696 C CA . GLU A 1 92 ? -7.769 8.059 17.920 1.00 93.00 92 GLU A CA 1
ATOM 697 C C . GLU A 1 92 ? -6.995 7.875 16.610 1.00 93.00 92 GLU A C 1
ATOM 699 O O . GLU A 1 92 ? -6.493 8.848 16.038 1.00 93.00 92 GLU A O 1
ATOM 704 N N . ILE A 1 93 ? -6.984 6.645 16.090 1.00 92.94 93 ILE A N 1
ATOM 705 C CA . ILE A 1 93 ? -6.330 6.295 14.822 1.00 92.94 93 ILE A CA 1
ATOM 706 C C . ILE A 1 93 ? -7.016 7.009 13.656 1.00 92.94 93 ILE A C 1
ATOM 708 O O . ILE A 1 93 ? -6.343 7.525 12.764 1.00 92.94 93 ILE A O 1
ATOM 712 N N . ALA A 1 94 ? -8.348 7.094 13.669 1.00 94.31 94 ALA A N 1
ATOM 713 C CA . ALA A 1 94 ? -9.101 7.800 12.639 1.00 94.31 94 ALA A CA 1
ATOM 714 C C . ALA A 1 94 ? -8.756 9.290 12.580 1.00 94.31 94 ALA A C 1
ATOM 716 O O . ALA A 1 94 ? -8.526 9.843 11.502 1.00 94.31 94 ALA A O 1
ATOM 717 N N . LEU A 1 95 ? -8.677 9.950 13.734 1.00 95.00 95 LEU A N 1
ATOM 718 C CA . LEU A 1 95 ? -8.305 11.358 13.810 1.00 95.00 95 LEU A CA 1
ATOM 719 C C . LEU A 1 95 ? -6.859 11.580 13.349 1.00 95.00 95 LEU A C 1
ATOM 721 O O . LEU A 1 95 ? -6.582 12.529 12.610 1.00 95.00 95 LEU A O 1
ATOM 725 N N . GLU A 1 96 ? -5.944 10.701 13.752 1.00 94.56 96 GLU A N 1
ATOM 726 C CA . GLU A 1 96 ? -4.547 10.740 13.330 1.00 94.56 96 GLU A CA 1
ATOM 727 C C . GLU A 1 96 ? -4.393 10.549 11.816 1.00 94.56 96 GLU A C 1
ATOM 729 O O . GLU A 1 96 ? -3.723 11.350 11.160 1.00 94.56 96 GLU A O 1
ATOM 734 N N . PHE A 1 97 ? -5.059 9.546 11.244 1.00 96.00 97 PHE A N 1
ATOM 735 C CA . PHE A 1 97 ? -5.051 9.297 9.808 1.00 96.00 97 PHE A CA 1
ATOM 736 C C . PHE A 1 97 ? -5.629 10.469 9.019 1.00 96.00 97 PHE A C 1
ATOM 738 O O . PHE A 1 97 ? -5.010 10.888 8.050 1.00 96.00 97 PHE A O 1
ATOM 745 N N . ASN A 1 98 ? -6.747 11.058 9.452 1.00 95.75 98 ASN A N 1
ATOM 746 C CA . ASN A 1 98 ? -7.339 12.213 8.771 1.00 95.75 98 ASN A CA 1
ATOM 747 C C . ASN A 1 98 ? -6.371 13.407 8.698 1.00 95.75 98 ASN A C 1
ATOM 749 O O . ASN A 1 98 ? -6.304 14.093 7.679 1.00 95.75 98 ASN A O 1
ATOM 753 N N . ARG A 1 99 ? -5.583 13.650 9.756 1.00 95.88 99 ARG A N 1
ATOM 754 C CA . ARG A 1 99 ? -4.537 14.690 9.739 1.00 95.88 99 ARG A CA 1
ATOM 755 C C . ARG A 1 99 ? -3.450 14.371 8.711 1.00 95.88 99 ARG A C 1
ATOM 757 O O . ARG A 1 99 ? -3.043 15.254 7.962 1.00 95.88 99 ARG A O 1
ATOM 764 N N . ILE A 1 100 ? -3.013 13.114 8.663 1.00 95.56 100 ILE A N 1
ATOM 765 C CA . ILE A 1 100 ? -1.986 12.643 7.725 1.00 95.56 100 ILE A CA 1
ATOM 766 C C . ILE A 1 100 ? -2.497 12.693 6.280 1.00 95.56 100 ILE A C 1
ATOM 768 O O . ILE A 1 100 ? -1.779 13.165 5.407 1.00 95.56 100 ILE A O 1
ATOM 772 N N . GLU A 1 101 ? -3.730 12.251 6.020 1.00 95.69 101 GLU A N 1
ATOM 773 C CA . GLU A 1 101 ? -4.380 12.284 4.703 1.00 95.69 101 GLU A CA 1
ATOM 774 C C . GLU A 1 101 ? -4.414 13.719 4.160 1.00 95.69 101 GLU A C 1
ATOM 776 O O . GLU A 1 101 ? -3.969 13.967 3.039 1.00 95.69 101 GLU A O 1
ATOM 781 N N . GLN A 1 102 ? -4.844 14.683 4.983 1.00 95.69 102 GLN A N 1
ATOM 782 C CA . GLN A 1 102 ? -4.857 16.101 4.612 1.00 95.69 102 GLN A CA 1
ATOM 783 C C . GLN A 1 102 ? -3.456 16.637 4.305 1.00 95.69 102 GLN A C 1
ATOM 785 O O . GLN A 1 102 ? -3.279 17.354 3.322 1.00 95.69 102 GLN A O 1
ATOM 790 N N . GLN A 1 103 ? -2.450 16.288 5.112 1.00 94.69 103 GLN A N 1
ATOM 791 C CA . GLN A 1 103 ? -1.065 16.701 4.866 1.00 94.69 103 GLN A CA 1
ATOM 792 C C . GLN A 1 103 ? -0.520 16.107 3.563 1.00 94.69 103 GLN A C 1
ATOM 794 O O . GLN A 1 103 ? -0.022 16.847 2.717 1.00 94.69 103 GLN A O 1
ATOM 799 N N . LEU A 1 104 ? -0.702 14.800 3.348 1.00 93.81 104 LEU A N 1
ATOM 800 C CA . LEU A 1 104 ? -0.302 14.121 2.114 1.00 93.81 104 LEU A CA 1
ATOM 801 C C . LEU A 1 104 ? -0.976 14.747 0.889 1.00 93.81 104 LEU A C 1
ATOM 803 O O . LEU A 1 104 ? -0.333 14.897 -0.150 1.00 93.81 104 LEU A O 1
ATOM 807 N N . GLN A 1 105 ? -2.248 15.135 0.996 1.00 93.88 105 GLN A N 1
ATOM 808 C CA . GLN A 1 105 ? -2.971 15.772 -0.098 1.00 93.88 105 GLN A CA 1
ATOM 809 C C . GLN A 1 105 ? -2.485 17.202 -0.366 1.00 93.88 105 GLN A C 1
ATOM 811 O O . GLN A 1 105 ? -2.209 17.534 -1.517 1.00 93.88 105 GLN A O 1
ATOM 816 N N . ASN A 1 106 ? -2.324 18.018 0.679 1.00 92.56 106 ASN A N 1
ATOM 817 C CA . ASN A 1 106 ? -1.869 19.408 0.571 1.00 92.56 106 ASN A CA 1
ATOM 818 C C . ASN A 1 106 ? -0.461 19.509 -0.008 1.00 92.56 106 ASN A C 1
ATOM 820 O O . ASN A 1 106 ? -0.183 20.363 -0.848 1.00 92.56 106 ASN A O 1
ATOM 824 N N . GLU A 1 107 ? 0.429 18.627 0.434 1.00 90.62 107 GLU A N 1
ATOM 825 C CA . GLU A 1 107 ? 1.787 18.591 -0.077 1.00 90.62 107 GLU A CA 1
ATOM 826 C C . GLU A 1 107 ? 1.816 17.990 -1.482 1.00 90.62 107 GLU A C 1
ATOM 828 O O . GLU A 1 107 ? 2.705 18.342 -2.245 1.00 90.62 107 GLU A O 1
ATOM 833 N N . GLY A 1 108 ? 0.858 17.136 -1.869 1.00 90.62 108 GLY A N 1
ATOM 834 C CA . GLY A 1 108 ? 0.756 16.515 -3.196 1.00 90.62 108 GLY A CA 1
ATOM 835 C C . GLY A 1 108 ? 1.494 15.176 -3.294 1.00 90.62 108 GLY A C 1
ATOM 836 O O . GLY A 1 108 ? 2.240 14.942 -4.245 1.00 90.62 108 GLY A O 1
ATOM 837 N N . HIS A 1 109 ? 1.400 14.346 -2.256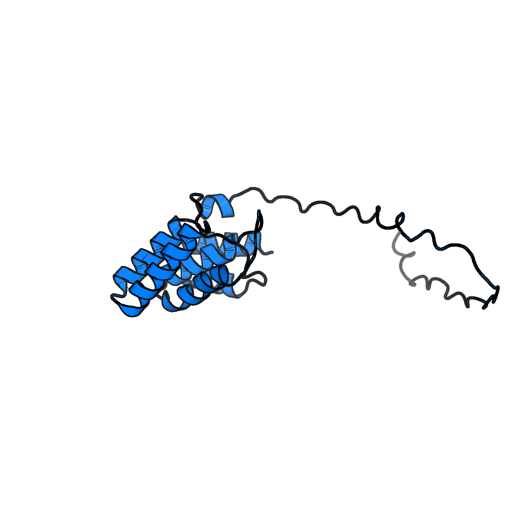 1.00 93.19 109 HIS A N 1
ATOM 838 C CA . HIS A 1 109 ? 1.957 12.991 -2.189 1.00 93.19 109 HIS A CA 1
ATOM 839 C C . HIS A 1 109 ? 0.988 11.917 -2.708 1.00 93.19 109 HIS A C 1
ATOM 841 O O . HIS A 1 109 ? 1.359 10.748 -2.744 1.00 93.19 109 HIS A O 1
ATOM 847 N N . ILE A 1 110 ? -0.230 12.277 -3.118 1.00 94.69 110 ILE A N 1
ATOM 848 C CA . ILE A 1 110 ? -1.240 11.338 -3.625 1.00 94.69 110 ILE A CA 1
ATOM 849 C C . ILE A 1 110 ? -1.284 11.415 -5.156 1.00 94.69 110 ILE A C 1
ATOM 851 O O . ILE A 1 110 ? -1.364 12.507 -5.714 1.00 94.69 110 ILE A O 1
ATOM 855 N N . ILE A 1 111 ? -1.219 10.263 -5.830 1.00 94.12 111 ILE A N 1
ATOM 856 C CA . ILE A 1 111 ? -1.309 10.141 -7.294 1.00 94.12 111 ILE A CA 1
ATOM 857 C C . ILE A 1 111 ? -2.537 9.299 -7.664 1.00 94.12 111 ILE A C 1
ATOM 859 O O . ILE A 1 111 ? -2.822 8.294 -7.012 1.00 94.12 111 ILE A O 1
ATOM 863 N N . ASP A 1 112 ? -3.207 9.668 -8.756 1.00 93.69 112 ASP A N 1
ATOM 864 C CA . ASP A 1 112 ? -4.378 8.966 -9.304 1.00 93.69 112 ASP A CA 1
ATOM 865 C C . ASP A 1 112 ? -4.062 7.663 -10.073 1.00 93.69 112 ASP A C 1
ATOM 867 O O . ASP A 1 112 ? -4.978 6.935 -10.440 1.00 93.69 112 ASP A O 1
ATOM 871 N N . SER A 1 113 ? -2.788 7.334 -10.318 1.00 92.25 113 SER A N 1
ATOM 872 C CA . SER A 1 113 ? -2.389 6.060 -10.943 1.00 92.25 113 SER A CA 1
ATOM 873 C C . SER A 1 113 ? -2.744 4.879 -10.039 1.00 92.25 113 SER A C 1
ATOM 875 O O . SER A 1 113 ? -2.655 5.011 -8.814 1.00 92.25 113 SER A O 1
ATOM 877 N N . THR A 1 114 ? -3.027 3.708 -10.604 1.00 92.62 114 THR A N 1
ATOM 878 C CA . THR A 1 114 ? -3.262 2.486 -9.812 1.00 92.62 114 THR A CA 1
ATOM 879 C C . THR A 1 114 ? -1.952 1.771 -9.473 1.00 92.62 114 THR A C 1
ATOM 881 O O . THR A 1 114 ? -0.907 1.975 -10.102 1.00 92.62 114 THR A O 1
ATOM 884 N N . LEU A 1 115 ? -1.973 0.938 -8.437 1.00 91.38 115 LEU A N 1
ATOM 885 C CA . LEU A 1 115 ? -0.840 0.121 -8.019 1.00 91.38 115 LEU A CA 1
ATOM 886 C C . LEU A 1 115 ? -0.494 -0.909 -9.095 1.00 91.38 115 LEU A C 1
ATOM 888 O O . LEU A 1 115 ? 0.683 -1.087 -9.407 1.00 91.38 115 LEU A O 1
ATOM 892 N N . ASP A 1 116 ? -1.507 -1.524 -9.707 1.00 92.25 116 ASP A N 1
ATOM 893 C CA . ASP A 1 116 ? -1.330 -2.478 -10.803 1.00 92.25 116 ASP A CA 1
ATOM 894 C C . ASP A 1 116 ? -0.657 -1.829 -12.016 1.00 92.25 116 ASP A C 1
ATOM 896 O O . ASP A 1 116 ? 0.283 -2.397 -12.572 1.00 92.25 116 ASP A O 1
ATOM 900 N N . GLU A 1 117 ? -1.044 -0.604 -12.384 1.00 92.94 117 GLU A N 1
ATOM 901 C CA . GLU A 1 117 ? -0.377 0.152 -13.449 1.00 92.94 117 GLU A CA 1
ATOM 902 C C . GLU A 1 117 ? 1.112 0.367 -13.130 1.00 92.94 117 GLU A C 1
ATOM 904 O O . GLU A 1 117 ? 1.992 0.120 -13.960 1.00 92.94 117 GLU A O 1
ATOM 909 N N . GLN A 1 118 ? 1.433 0.750 -11.891 1.00 91.19 118 GLN A N 1
ATOM 910 C CA . GLN A 1 118 ? 2.822 0.940 -11.474 1.00 91.19 118 GLN A CA 1
ATOM 911 C C . GLN A 1 118 ? 3.621 -0.370 -11.419 1.00 91.19 118 GLN A C 1
ATOM 913 O O . GLN A 1 118 ? 4.827 -0.368 -11.712 1.00 91.19 118 GLN A O 1
ATOM 918 N N . LEU A 1 119 ? 2.997 -1.486 -11.038 1.00 91.94 119 LEU A N 1
ATOM 919 C CA . LEU A 1 119 ? 3.629 -2.806 -10.983 1.00 91.94 119 LEU A CA 1
ATOM 920 C C . LEU A 1 119 ? 3.888 -3.373 -12.381 1.00 91.94 119 LEU A C 1
ATOM 922 O O . LEU A 1 119 ? 4.989 -3.877 -12.616 1.00 91.94 119 LEU A O 1
ATOM 926 N N . CYS A 1 120 ? 2.921 -3.226 -13.287 1.00 93.00 120 CYS A N 1
ATOM 927 C CA . CYS A 1 120 ? 2.961 -3.705 -14.669 1.00 93.00 120 CYS A CA 1
ATOM 928 C C . CYS A 1 120 ? 3.678 -2.746 -15.634 1.00 93.00 120 CYS A C 1
ATOM 930 O O . CYS A 1 120 ? 3.886 -3.094 -16.795 1.00 93.00 120 CYS A O 1
ATOM 932 N N . SER A 1 121 ? 4.083 -1.560 -15.168 1.00 91.81 121 SER A N 1
ATOM 933 C CA . SER A 1 121 ? 4.885 -0.623 -15.962 1.00 91.81 121 SER A CA 1
ATOM 934 C C . SER A 1 121 ? 6.181 -1.254 -16.482 1.00 91.81 121 SER A C 1
ATOM 936 O O . SER A 1 121 ? 6.848 -2.038 -15.796 1.00 91.81 121 SER A O 1
ATOM 938 N N . GLU A 1 122 ? 6.569 -0.861 -17.697 1.00 89.62 122 GLU A N 1
ATOM 939 C CA . GLU A 1 122 ? 7.783 -1.358 -18.336 1.00 89.62 122 GLU A CA 1
ATOM 940 C C . GLU A 1 122 ? 9.025 -1.103 -17.464 1.00 89.62 122 GLU A C 1
ATOM 942 O O . GLU A 1 122 ? 9.217 -0.034 -16.867 1.00 89.62 122 GLU A O 1
ATOM 947 N N . ILE A 1 123 ? 9.904 -2.106 -17.391 1.00 86.31 123 ILE A N 1
ATOM 948 C CA . ILE A 1 123 ? 11.158 -1.992 -16.652 1.00 86.31 123 ILE A CA 1
ATOM 949 C C . ILE A 1 123 ? 12.112 -1.096 -17.442 1.00 86.31 123 ILE A C 1
ATOM 951 O O . ILE A 1 123 ? 12.791 -1.535 -18.368 1.00 86.31 123 ILE A O 1
ATOM 955 N N . GLN A 1 124 ? 12.207 0.157 -17.007 1.00 81.38 124 GLN A N 1
ATOM 956 C CA . GLN A 1 124 ? 13.184 1.105 -17.525 1.00 81.38 124 GLN A CA 1
ATOM 957 C C . GLN A 1 124 ? 14.607 0.588 -17.287 1.00 81.38 124 GLN A C 1
ATOM 959 O O . GLN A 1 124 ? 14.977 0.217 -16.165 1.00 81.38 124 GLN A O 1
ATOM 964 N N . LYS A 1 125 ? 15.420 0.570 -18.347 1.00 78.69 125 LYS A N 1
ATOM 965 C CA . LYS A 1 125 ? 16.848 0.263 -18.228 1.00 78.69 125 LYS A CA 1
ATOM 966 C C . LYS A 1 125 ? 17.506 1.396 -17.438 1.00 78.69 125 LYS A C 1
ATOM 968 O O . LYS A 1 125 ? 17.261 2.561 -17.757 1.00 78.69 125 LYS A O 1
ATOM 973 N N . PRO A 1 126 ? 18.328 1.095 -16.416 1.00 74.19 126 PRO A N 1
ATOM 974 C CA . PRO A 1 126 ? 19.066 2.144 -15.735 1.00 74.19 126 PRO A CA 1
ATOM 975 C C . PRO A 1 126 ? 19.916 2.891 -16.771 1.00 74.19 126 PRO A C 1
ATOM 977 O O . PRO A 1 126 ? 20.449 2.248 -17.685 1.00 74.19 126 PRO A O 1
ATOM 980 N N . PRO A 1 127 ? 20.039 4.225 -16.663 1.00 72.00 127 PRO A N 1
ATOM 981 C CA . PRO A 1 127 ? 20.892 4.976 -17.565 1.00 72.00 127 PRO A CA 1
ATOM 982 C C . PRO A 1 127 ? 22.293 4.367 -17.508 1.00 72.00 127 PRO A C 1
ATOM 984 O O . PRO A 1 127 ? 22.858 4.181 -16.427 1.00 72.00 127 PRO A O 1
ATOM 987 N N . ILE A 1 128 ? 22.836 4.009 -18.671 1.00 76.38 128 ILE A N 1
ATOM 988 C CA . ILE A 1 128 ? 24.206 3.515 -18.770 1.00 76.38 128 ILE A CA 1
ATOM 989 C C . ILE A 1 128 ? 25.097 4.694 -18.384 1.00 76.38 128 ILE A C 1
ATOM 991 O O . ILE A 1 128 ? 25.326 5.600 -19.185 1.00 76.38 128 ILE A O 1
ATOM 995 N N . MET A 1 129 ? 25.569 4.716 -17.138 1.00 61.31 129 MET A N 1
ATOM 996 C CA . MET A 1 129 ? 26.577 5.674 -16.704 1.00 61.31 129 MET A CA 1
ATOM 997 C C . MET A 1 129 ? 27.867 5.336 -17.448 1.00 61.31 129 MET A C 1
ATOM 999 O O . MET A 1 129 ? 28.654 4.489 -17.026 1.00 61.31 129 MET A O 1
ATOM 1003 N N . ASN A 1 130 ? 28.077 5.982 -18.595 1.00 61.69 130 ASN A N 1
ATOM 1004 C CA . ASN A 1 130 ? 29.358 5.975 -19.279 1.00 61.69 130 ASN A CA 1
ATOM 1005 C C . ASN A 1 130 ? 30.371 6.686 -18.374 1.00 61.69 130 ASN A C 1
ATOM 1007 O O . ASN A 1 130 ? 30.608 7.885 -18.493 1.00 61.69 130 ASN A O 1
ATOM 1011 N N . ASN A 1 131 ? 31.027 5.925 -17.496 1.00 60.31 131 ASN A N 1
ATOM 1012 C CA . ASN A 1 131 ? 32.120 6.371 -16.621 1.00 60.31 131 ASN A CA 1
ATOM 1013 C C . ASN A 1 131 ? 33.366 6.885 -17.385 1.00 60.31 131 ASN A C 1
ATOM 1015 O O . ASN A 1 131 ? 34.427 7.083 -16.798 1.00 60.31 131 ASN A O 1
ATOM 1019 N N . ARG A 1 132 ? 33.271 7.118 -18.701 1.00 55.38 132 ARG A N 1
ATOM 1020 C CA . ARG A 1 132 ? 34.365 7.586 -19.563 1.00 55.38 132 ARG A CA 1
ATOM 1021 C C . ARG A 1 132 ? 34.557 9.107 -19.584 1.00 55.38 132 ARG A C 1
ATOM 1023 O O . ARG A 1 132 ? 35.517 9.558 -20.194 1.00 55.38 132 ARG A O 1
ATOM 1030 N N . GLN A 1 133 ? 33.728 9.899 -18.902 1.00 52.66 133 GLN A N 1
ATOM 1031 C CA . GLN A 1 133 ? 33.880 11.368 -18.850 1.00 52.66 133 GLN A CA 1
ATOM 1032 C C . GLN A 1 133 ? 34.423 11.898 -17.510 1.00 52.66 133 GLN A C 1
ATOM 1034 O O . GLN A 1 133 ? 34.179 13.037 -17.131 1.00 52.66 133 GLN A O 1
ATOM 1039 N N . GLY A 1 134 ? 35.211 11.091 -16.793 1.00 52.31 134 GLY A N 1
ATOM 1040 C CA . GLY A 1 134 ? 35.865 11.474 -15.535 1.00 52.31 134 GLY A CA 1
ATOM 1041 C C . GLY A 1 134 ? 37.335 11.910 -15.644 1.00 52.31 134 GLY A C 1
ATOM 1042 O O . GLY A 1 134 ? 38.058 11.771 -14.662 1.00 52.31 134 GLY A O 1
ATOM 1043 N N . GLN A 1 135 ? 37.823 12.381 -16.802 1.00 53.44 135 GLN A N 1
ATOM 1044 C CA . GLN A 1 135 ? 39.246 12.745 -16.976 1.00 53.44 135 GLN A CA 1
ATOM 1045 C C . GLN A 1 135 ? 39.529 14.107 -17.642 1.00 53.44 135 GLN A C 1
ATOM 1047 O O . GLN A 1 135 ? 40.629 14.322 -18.138 1.00 53.44 135 GLN A O 1
ATOM 1052 N N . MET A 1 136 ? 38.607 15.076 -17.615 1.00 52.34 136 MET A N 1
ATOM 1053 C CA . MET A 1 136 ? 38.914 16.418 -18.148 1.00 52.34 136 MET A CA 1
ATOM 1054 C C . MET A 1 136 ? 38.403 17.597 -17.313 1.00 52.34 136 MET A C 1
ATOM 1056 O O . MET A 1 136 ? 38.019 18.620 -17.853 1.00 52.34 136 MET A O 1
ATOM 1060 N N . THR A 1 137 ? 38.474 17.524 -15.985 1.00 56.25 137 THR A N 1
ATOM 1061 C CA . THR A 1 137 ? 38.375 18.729 -15.134 1.00 56.25 137 THR A CA 1
ATOM 1062 C C . THR A 1 137 ? 39.179 18.557 -13.846 1.00 56.25 137 THR A C 1
ATOM 1064 O O . THR A 1 137 ? 38.672 18.643 -12.733 1.00 56.25 137 THR A O 1
ATOM 1067 N N . ARG A 1 138 ? 40.491 18.325 -13.975 1.00 50.78 138 ARG A N 1
ATOM 1068 C CA . ARG A 1 138 ? 41.433 18.622 -12.886 1.00 50.78 138 ARG A CA 1
ATOM 1069 C C . ARG A 1 138 ? 42.210 19.879 -13.245 1.00 50.78 138 ARG A C 1
ATOM 1071 O O . ARG A 1 138 ? 43.157 19.825 -14.012 1.00 50.78 138 ARG A O 1
ATOM 1078 N N . PHE A 1 139 ? 41.738 20.995 -12.693 1.00 49.81 139 PHE A N 1
ATOM 1079 C CA . PHE A 1 139 ? 42.521 22.147 -12.251 1.00 49.81 139 PHE A CA 1
ATOM 1080 C C . PHE A 1 139 ? 43.769 22.502 -13.081 1.00 49.81 139 PHE A C 1
ATOM 1082 O O . PHE A 1 139 ? 44.833 21.905 -12.919 1.00 49.81 139 PHE A O 1
ATOM 1089 N N . ARG A 1 140 ? 43.684 23.611 -13.832 1.00 48.28 140 ARG A N 1
ATOM 1090 C CA . ARG A 1 140 ? 44.843 24.482 -14.081 1.00 48.28 140 ARG A CA 1
ATOM 1091 C C . ARG A 1 140 ? 45.401 24.937 -12.722 1.00 48.28 140 ARG A C 1
ATOM 1093 O O . ARG A 1 140 ? 44.988 25.958 -12.185 1.00 48.28 140 ARG A O 1
ATOM 1100 N N . ARG A 1 141 ? 46.324 24.165 -12.148 1.00 50.88 141 ARG A N 1
ATOM 1101 C CA . ARG A 1 141 ? 47.287 24.661 -11.159 1.00 50.88 141 ARG A CA 1
ATOM 1102 C C . ARG A 1 141 ? 48.433 25.316 -11.937 1.00 50.88 141 ARG A C 1
ATOM 1104 O O . ARG A 1 141 ? 48.985 24.651 -12.816 1.00 50.88 141 ARG A O 1
ATOM 1111 N N . PRO A 1 142 ? 48.803 26.577 -11.659 1.00 46.94 142 PRO A N 1
ATOM 1112 C CA . PRO A 1 142 ? 50.027 27.140 -12.205 1.00 46.94 142 PRO A CA 1
ATOM 1113 C C . PRO A 1 142 ? 51.213 26.300 -11.730 1.00 46.94 142 PRO A C 1
ATOM 1115 O O . PRO A 1 142 ? 51.279 25.917 -10.560 1.00 46.94 142 PRO A O 1
ATOM 1118 N N . GLN A 1 143 ? 52.118 25.991 -12.659 1.00 52.69 143 GLN A N 1
ATOM 1119 C CA . GLN A 1 143 ? 53.422 25.413 -12.363 1.00 52.69 143 GLN A CA 1
ATOM 1120 C C . GLN A 1 143 ? 54.082 26.184 -11.228 1.00 52.69 143 GLN A C 1
ATOM 1122 O O . GLN A 1 143 ? 54.213 27.397 -11.351 1.00 52.69 143 GLN A O 1
ATOM 1127 N N . GLN A 1 144 ? 54.583 25.478 -10.216 1.00 49.09 144 GLN A N 1
ATOM 1128 C CA . GLN A 1 144 ? 55.778 25.905 -9.501 1.00 49.09 144 GLN A CA 1
ATOM 1129 C C . GLN A 1 144 ? 56.412 24.739 -8.716 1.00 49.09 144 GLN A C 1
ATOM 1131 O O . GLN A 1 144 ? 55.780 24.102 -7.881 1.00 49.09 144 GLN A O 1
ATOM 1136 N N . PHE A 1 145 ? 57.691 24.522 -9.038 1.00 46.69 145 PHE A N 1
ATOM 1137 C CA . PHE A 1 145 ? 58.773 23.895 -8.269 1.00 46.69 145 PHE A CA 1
ATOM 1138 C C . PHE A 1 145 ? 58.871 22.362 -8.068 1.00 46.69 145 PHE A C 1
ATOM 1140 O O . PHE A 1 145 ? 58.125 21.718 -7.342 1.00 46.69 145 PHE A O 1
ATOM 1147 N N . GLN A 1 146 ? 59.984 21.866 -8.633 1.00 51.16 146 GLN A N 1
ATOM 1148 C CA . GLN A 1 146 ? 60.980 20.949 -8.054 1.00 51.16 146 GLN A CA 1
ATOM 1149 C C . GLN A 1 146 ? 60.702 19.438 -8.015 1.00 51.16 146 GLN A C 1
ATOM 1151 O O . GLN A 1 146 ? 60.237 18.849 -7.047 1.00 51.16 146 GLN A O 1
ATOM 1156 N N . THR A 1 147 ? 61.178 18.796 -9.085 1.00 52.44 147 THR A N 1
ATOM 1157 C CA . THR A 1 147 ? 62.118 17.660 -9.058 1.00 52.44 147 THR A CA 1
ATOM 1158 C C . THR A 1 147 ? 62.421 17.036 -7.686 1.00 52.44 147 THR A C 1
ATOM 1160 O O . THR A 1 147 ? 63.348 17.468 -7.003 1.00 52.44 147 THR A O 1
ATOM 1163 N N . ARG A 1 148 ? 61.782 15.902 -7.378 1.00 44.22 148 ARG A N 1
ATOM 1164 C CA . ARG A 1 148 ? 62.452 14.744 -6.758 1.00 44.22 148 ARG A CA 1
ATOM 1165 C C . ARG A 1 148 ? 61.895 13.457 -7.364 1.00 44.22 148 ARG A C 1
ATOM 1167 O O . ARG A 1 148 ? 60.779 13.042 -7.075 1.00 44.22 148 ARG A O 1
ATOM 1174 N N . ARG A 1 149 ? 62.687 12.858 -8.258 1.00 43.19 149 ARG A N 1
ATOM 1175 C CA . ARG A 1 149 ? 62.471 11.510 -8.793 1.00 43.19 149 ARG A CA 1
ATOM 1176 C C . ARG A 1 149 ? 62.647 10.511 -7.648 1.00 43.19 149 ARG A C 1
ATOM 1178 O O . ARG A 1 149 ? 63.763 10.332 -7.173 1.00 43.19 149 ARG A O 1
ATOM 1185 N N . PHE A 1 150 ? 61.567 9.856 -7.238 1.00 47.22 150 PHE A N 1
ATOM 1186 C CA . PHE A 1 150 ? 61.636 8.596 -6.503 1.00 47.22 150 PHE A CA 1
ATOM 1187 C C . PHE A 1 150 ? 61.472 7.453 -7.515 1.00 47.22 150 PHE A C 1
ATOM 1189 O O . PHE A 1 150 ? 60.548 7.512 -8.330 1.00 47.22 150 PHE A O 1
ATOM 1196 N N . PRO A 1 151 ? 62.352 6.438 -7.529 1.00 47.72 151 PRO A N 1
ATOM 1197 C CA . PRO A 1 151 ? 62.206 5.313 -8.438 1.00 47.72 151 PRO A CA 1
ATOM 1198 C C . PRO A 1 151 ? 61.003 4.466 -8.011 1.00 47.72 151 PRO A C 1
ATOM 1200 O O . PRO A 1 151 ? 60.958 3.918 -6.909 1.00 47.72 151 PRO A O 1
ATOM 1203 N N . SER A 1 152 ? 60.020 4.379 -8.905 1.00 46.06 152 SER A N 1
ATOM 1204 C CA . SER A 1 152 ? 58.888 3.463 -8.803 1.00 46.06 152 SER A CA 1
ATOM 1205 C C . SER A 1 152 ? 59.404 2.024 -8.856 1.00 46.06 152 SER A C 1
ATOM 1207 O O . SER A 1 152 ? 59.891 1.568 -9.891 1.00 46.06 152 SER A O 1
ATOM 1209 N N . LYS A 1 153 ? 59.322 1.304 -7.732 1.00 47.53 153 LYS A N 1
ATOM 1210 C CA . LYS A 1 153 ? 59.424 -0.158 -7.719 1.00 47.53 153 LYS A CA 1
ATOM 1211 C C . LYS A 1 153 ? 58.181 -0.693 -8.428 1.00 47.53 153 LYS A C 1
ATOM 1213 O O . LYS A 1 153 ? 57.088 -0.668 -7.867 1.00 47.53 153 LYS A O 1
ATOM 1218 N N . GLY A 1 154 ? 58.361 -1.130 -9.671 1.00 48.72 154 GLY A N 1
ATOM 1219 C CA . GLY A 1 154 ? 57.329 -1.797 -10.448 1.00 48.72 154 GLY A CA 1
ATOM 1220 C C . GLY A 1 154 ? 56.847 -3.048 -9.723 1.00 48.72 154 GLY A C 1
ATOM 1221 O O . GLY A 1 154 ? 57.577 -4.029 -9.613 1.00 48.72 154 GLY A O 1
ATOM 1222 N N . TYR A 1 155 ? 55.609 -3.016 -9.240 1.00 49.72 155 TYR A N 1
ATOM 1223 C CA . TYR A 1 155 ? 54.853 -4.240 -9.032 1.00 49.72 155 TYR A CA 1
ATOM 1224 C C . TYR A 1 155 ? 54.335 -4.661 -10.403 1.00 49.72 155 TYR A C 1
ATOM 1226 O O . TYR A 1 155 ? 53.360 -4.108 -10.907 1.00 49.72 155 TYR A O 1
ATOM 1234 N N . GLY A 1 156 ? 55.066 -5.582 -11.030 1.00 49.31 156 GLY A N 1
ATOM 1235 C CA . GLY A 1 156 ? 54.625 -6.259 -12.238 1.00 49.31 156 GLY A CA 1
ATOM 1236 C C . GLY A 1 156 ? 53.269 -6.919 -12.016 1.00 49.31 156 GLY A C 1
ATOM 1237 O O . GLY A 1 156 ? 52.974 -7.411 -10.920 1.00 49.31 156 GLY A O 1
ATOM 1238 N N . SER A 1 157 ? 52.451 -6.910 -13.068 1.00 55.44 157 SER A N 1
ATOM 1239 C CA . SER A 1 157 ? 51.303 -7.796 -13.201 1.00 55.44 157 SER A CA 1
ATOM 1240 C C . SER A 1 157 ? 51.719 -9.196 -12.770 1.00 55.44 157 SER A C 1
ATOM 1242 O O . SER A 1 157 ? 52.525 -9.842 -13.431 1.00 55.44 157 SER A O 1
ATOM 1244 N N . ARG A 1 158 ? 51.175 -9.669 -11.649 1.00 54.66 158 ARG A N 1
ATOM 1245 C CA . ARG A 1 158 ? 51.083 -11.105 -11.423 1.00 54.66 158 ARG A CA 1
ATOM 1246 C C . ARG A 1 158 ? 50.030 -11.596 -12.403 1.00 54.66 158 ARG A C 1
ATOM 1248 O O . ARG A 1 158 ? 48.835 -11.484 -12.128 1.00 54.66 158 ARG A O 1
ATOM 1255 N N . GLU A 1 159 ? 50.488 -12.057 -13.561 1.00 59.00 159 GLU A N 1
ATOM 1256 C CA . GLU A 1 159 ? 49.749 -13.020 -14.370 1.00 59.00 159 GLU A CA 1
ATOM 1257 C C . GLU A 1 159 ? 49.224 -14.091 -13.416 1.00 59.00 159 GLU A C 1
ATOM 1259 O O . GLU A 1 159 ? 49.972 -14.657 -12.616 1.00 59.00 159 GLU A O 1
ATOM 1264 N N . ARG A 1 160 ? 47.902 -14.261 -13.396 1.00 57.50 160 ARG A N 1
ATOM 1265 C CA . ARG A 1 160 ? 47.260 -15.317 -12.622 1.00 57.50 160 ARG A CA 1
ATOM 1266 C C . ARG A 1 160 ? 47.575 -16.623 -13.350 1.00 57.50 160 ARG A C 1
ATOM 1268 O O . ARG A 1 160 ? 47.105 -16.769 -14.477 1.00 57.50 160 ARG A O 1
ATOM 1275 N N . PRO A 1 161 ? 48.347 -17.545 -12.756 1.00 55.44 161 PRO A N 1
ATOM 1276 C CA . PRO A 1 161 ? 48.622 -18.820 -13.402 1.00 55.44 161 PRO A CA 1
ATOM 1277 C C . PRO A 1 161 ? 47.302 -19.576 -13.606 1.00 55.44 161 PRO A C 1
ATOM 1279 O O . PRO A 1 161 ? 46.504 -19.660 -12.669 1.00 55.44 161 PRO A O 1
ATOM 1282 N N . GLY A 1 162 ? 47.072 -20.085 -14.820 1.00 60.91 162 GLY A N 1
ATOM 1283 C CA . GLY A 1 162 ? 45.943 -20.967 -15.147 1.00 60.91 162 GLY A CA 1
ATOM 1284 C C . GLY A 1 162 ? 44.867 -20.408 -16.088 1.00 60.91 162 GLY A C 1
ATOM 1285 O O . GLY A 1 162 ? 43.845 -21.063 -16.254 1.00 60.91 162 GLY A O 1
ATOM 1286 N N . LEU A 1 163 ? 45.049 -19.226 -16.696 1.00 60.59 163 LEU A N 1
ATOM 1287 C CA . LEU A 1 163 ? 44.104 -18.717 -17.711 1.00 60.59 163 LEU A CA 1
ATOM 1288 C C . LEU A 1 163 ? 44.481 -19.103 -19.156 1.00 60.59 163 LEU A C 1
ATOM 1290 O O . LEU A 1 163 ? 43.602 -19.135 -20.010 1.00 60.59 163 LEU A O 1
ATOM 1294 N N . ASP A 1 164 ? 45.746 -19.444 -19.413 1.00 61.09 164 ASP A N 1
ATOM 1295 C CA . ASP A 1 164 ? 46.231 -19.824 -20.752 1.00 61.09 164 ASP A CA 1
ATOM 1296 C C . ASP A 1 164 ? 45.950 -21.294 -21.119 1.00 61.09 164 ASP A C 1
ATOM 1298 O O . ASP A 1 164 ? 46.139 -21.688 -22.262 1.00 61.09 164 ASP A O 1
ATOM 1302 N N . GLU A 1 165 ? 45.469 -22.113 -20.179 1.00 57.38 165 GLU A N 1
ATOM 1303 C CA . GLU A 1 165 ? 45.177 -23.540 -20.415 1.00 57.38 165 GLU A CA 1
ATOM 1304 C C . GLU A 1 165 ? 43.716 -23.807 -20.834 1.00 57.38 165 GLU A C 1
ATOM 1306 O O . GLU A 1 165 ? 43.298 -24.958 -20.936 1.00 57.38 165 GLU A O 1
ATOM 1311 N N . LEU A 1 166 ? 42.919 -22.754 -21.059 1.00 58.12 166 LEU A N 1
ATOM 1312 C CA . LEU A 1 166 ? 41.486 -22.845 -21.382 1.00 58.12 166 LEU A CA 1
ATOM 1313 C C . LEU A 1 166 ? 41.126 -22.358 -22.797 1.00 58.12 166 LEU A C 1
ATOM 1315 O O . LEU A 1 166 ? 39.947 -22.112 -23.068 1.00 58.12 166 LEU A O 1
ATOM 1319 N N . VAL A 1 167 ? 42.111 -22.229 -23.692 1.00 46.94 167 VAL A N 1
ATOM 1320 C CA . VAL A 1 167 ? 41.892 -21.949 -25.123 1.00 46.94 167 VAL A CA 1
ATOM 1321 C C . VAL A 1 167 ? 42.374 -23.114 -25.970 1.00 46.94 167 VAL A C 1
ATOM 1323 O O . VAL A 1 167 ? 43.528 -23.546 -25.767 1.00 46.94 167 VAL A O 1
#

pLDDT: mean 82.37, std 17.51, range [43.19, 97.06]

Secondary structure (DSSP, 8-state):
-HHHHHHHHHHHHHTT-HHHHHHHHHT-S-TTSHHHHHHHHHHHHHTT-GGGHHHHHHHHHH----STT---EEHHHHHHHHHHHHHHT-HHHHHHHHHHHHHHHHHT-EESS-HHHHHHS--PPPP---GGG-SS----PPP-----------------TTSGGG-

Foldseek 3Di:
DVLVLLLVLVVCVVVVNLVVSLVSLVPDPCCQDQLSLQSNLQSCLSVLNLVVNLVSLVVLVVDPDDDPPRRAYEPVSLVSSQVSCVVVPDPVVNVSSVVSVVSCVVVVRYDPDDSVCVSPDDDDDDPPPPPVPPPPDDDPDPDDDDDDDDDDPDPDPPPDPDPVVPD